Protein AF-A0A6S6VJ22-F1 (afdb_monomer_lite)

pLDDT: mean 82.23, std 14.91, range [44.25, 97.44]

Secondary structure (DSSP, 8-state):
-PPPTTHHHHHHHHHHTT--------------TT--S---PPPP-------BTTBSSHHHHHHHHTTT----EEPPTTT--HHHHB-SSTTSSS-SS-BS--EE---SSTT----

InterPro domains:
  IPR014030 Beta-ketoacyl synthase-like, N-terminal domain [PF00109] (42-114)
  IPR016039 Thiolase-like [G3DSA:3.40.47.10] (40-115)
  IPR016039 Thiolase-like [SSF53901] (36-94)

Radius of gyration: 23.52 Å; chains: 1; bounding box: 56×54×45 Å

Foldseek 3Di:
DDDDPCVVVVVVVCVVVVDDDDDDDPPPPPPPVDDPDPPPPDDDDPDDFDFWQVGPTPVRVCVCPVVPHDQKDFDDCVVPDLVLAADCDPPPDPDDHHDNDRIDRDTDPPPDDDD

Organism: NCBI:txid97479

Sequence (115 aa):
MGNSSHTPYLVTALKSSGGKVSIYHEQHLAIDEDRTSPTIDKITIVEMSGRGPESENLEEFWDIIMPKQDICTEVSPDRFNVDDYYCLEHGKTDKKCTITTKYGCFMNKPGHSDA

Structure (mmCIF, N/CA/C/O backbone):
data_AF-A0A6S6VJ22-F1
#
_entry.id   AF-A0A6S6VJ22-F1
#
loop_
_atom_site.group_PDB
_atom_site.id
_atom_site.type_symbol
_atom_site.label_atom_id
_atom_site.label_alt_id
_atom_site.label_comp_id
_atom_site.label_asym_id
_atom_site.label_entity_id
_atom_site.label_seq_id
_atom_site.pdbx_PDB_ins_code
_atom_site.Cartn_x
_atom_site.Cartn_y
_atom_site.Cartn_z
_atom_site.occupancy
_atom_site.B_iso_or_equiv
_atom_site.auth_seq_id
_atom_site.auth_comp_id
_atom_site.auth_asym_id
_atom_site.auth_atom_id
_atom_site.pdbx_PDB_model_num
ATOM 1 N N . MET A 1 1 ? 15.890 -17.352 -1.227 1.00 45.88 1 MET A N 1
ATOM 2 C CA . MET A 1 1 ? 14.625 -17.209 -0.474 1.00 45.88 1 MET A CA 1
ATOM 3 C C . MET A 1 1 ? 14.665 -18.201 0.676 1.00 45.88 1 MET A C 1
ATOM 5 O O . MET A 1 1 ? 15.006 -19.349 0.432 1.00 45.88 1 MET A O 1
ATOM 9 N N . GLY A 1 2 ? 14.461 -17.745 1.913 1.00 58.47 2 GLY A N 1
ATOM 10 C CA . GLY A 1 2 ? 14.529 -18.602 3.103 1.00 58.47 2 GLY A CA 1
ATOM 11 C C . GLY A 1 2 ? 13.291 -19.485 3.266 1.00 58.47 2 GLY A C 1
ATOM 12 O O . GLY A 1 2 ? 12.283 -19.286 2.591 1.00 58.47 2 GLY A O 1
ATOM 13 N N . ASN A 1 3 ? 13.388 -20.466 4.163 1.00 62.62 3 ASN A N 1
ATOM 14 C CA . ASN A 1 3 ? 12.354 -21.465 4.427 1.00 62.62 3 ASN A CA 1
ATOM 15 C C . ASN A 1 3 ? 10.991 -20.800 4.695 1.00 62.62 3 ASN A C 1
ATOM 17 O O . ASN A 1 3 ? 10.897 -19.869 5.494 1.00 62.62 3 ASN A O 1
ATOM 21 N N . SER A 1 4 ? 9.926 -21.317 4.074 1.00 68.69 4 SER A N 1
ATOM 22 C CA . SER A 1 4 ? 8.551 -20.901 4.378 1.00 68.69 4 SER A CA 1
ATOM 23 C C . SER A 1 4 ? 8.260 -21.079 5.873 1.00 68.69 4 SER A C 1
ATOM 25 O O . SER A 1 4 ? 8.637 -22.103 6.458 1.00 68.69 4 SER A O 1
ATOM 27 N N . SER A 1 5 ? 7.542 -20.132 6.485 1.00 76.12 5 SER A N 1
ATOM 28 C CA . SER A 1 5 ? 7.094 -20.195 7.888 1.00 76.12 5 SER A CA 1
ATOM 29 C C . SER A 1 5 ? 6.254 -21.442 8.196 1.00 76.12 5 SER A C 1
ATOM 31 O O . SER A 1 5 ? 6.145 -21.853 9.349 1.00 76.12 5 SER A O 1
ATOM 33 N N . HIS A 1 6 ? 5.708 -22.091 7.165 1.0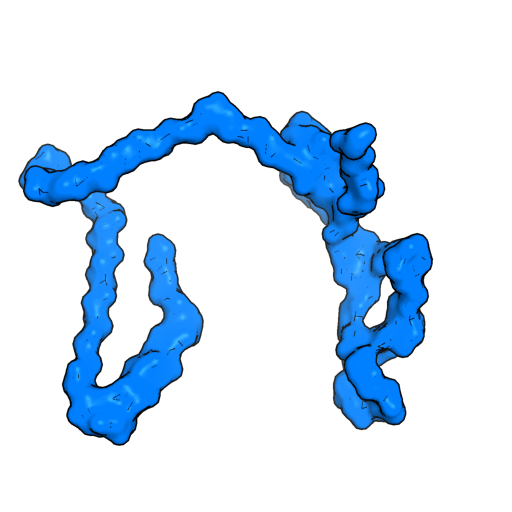0 76.44 6 HIS A N 1
ATOM 34 C CA . HIS A 1 6 ? 4.897 -23.303 7.275 1.00 76.44 6 HIS A CA 1
ATOM 35 C C . HIS A 1 6 ? 5.709 -24.608 7.245 1.00 76.44 6 HIS A C 1
ATOM 37 O O . HIS A 1 6 ? 5.161 -25.679 7.509 1.00 76.44 6 HIS A O 1
ATOM 43 N N . THR A 1 7 ? 7.017 -24.554 6.970 1.00 81.88 7 THR A N 1
ATOM 44 C CA . THR A 1 7 ? 7.889 -25.745 6.906 1.00 81.88 7 THR A CA 1
ATOM 45 C C . THR A 1 7 ? 7.817 -26.617 8.173 1.00 81.88 7 THR A C 1
ATOM 47 O O . THR A 1 7 ? 7.681 -27.835 8.038 1.00 81.88 7 THR A O 1
ATOM 50 N N . PRO A 1 8 ? 7.829 -26.060 9.406 1.00 81.94 8 PRO A N 1
ATOM 51 C CA . PRO A 1 8 ? 7.725 -26.869 10.625 1.00 81.94 8 PRO A CA 1
ATOM 52 C C . PRO A 1 8 ? 6.410 -27.657 10.728 1.00 81.94 8 PRO A C 1
ATOM 54 O O . PRO A 1 8 ? 6.396 -28.792 11.211 1.00 81.94 8 PRO A O 1
ATOM 57 N N . TYR A 1 9 ? 5.309 -27.078 10.239 1.00 86.69 9 TYR A N 1
ATOM 58 C CA . TYR A 1 9 ? 3.997 -27.721 10.247 1.00 86.69 9 TYR A CA 1
ATOM 59 C C . TYR A 1 9 ? 3.973 -28.941 9.318 1.00 86.69 9 TYR A C 1
ATOM 61 O O . TYR A 1 9 ? 3.599 -30.035 9.741 1.00 86.69 9 TYR A O 1
ATOM 69 N N . LEU A 1 10 ? 4.462 -28.786 8.083 1.00 82.25 10 LEU A N 1
ATOM 70 C CA . LEU A 1 10 ? 4.517 -29.871 7.097 1.00 82.25 10 LEU A CA 1
ATOM 71 C C . LEU A 1 10 ? 5.397 -31.036 7.562 1.00 82.25 10 LEU A C 1
ATOM 73 O O . LEU A 1 10 ? 5.018 -32.196 7.424 1.00 82.25 10 LEU A O 1
ATOM 77 N N . VAL A 1 11 ? 6.545 -30.737 8.172 1.00 85.38 11 VAL A N 1
ATOM 78 C CA . VAL A 1 11 ? 7.447 -31.762 8.722 1.00 85.38 11 VAL A CA 1
ATOM 79 C C . VAL A 1 11 ? 6.753 -32.577 9.808 1.00 85.38 11 VAL A C 1
ATOM 81 O O . VAL A 1 11 ? 6.926 -33.793 9.876 1.00 85.38 11 VAL A O 1
ATOM 84 N N . THR A 1 12 ? 5.963 -31.917 10.651 1.00 85.62 12 THR A N 1
ATOM 85 C CA . THR A 1 12 ? 5.229 -32.570 11.737 1.00 85.62 12 THR A CA 1
ATOM 86 C C . THR A 1 12 ? 4.125 -33.470 11.185 1.00 85.62 12 THR A C 1
ATOM 88 O O . THR A 1 12 ? 4.051 -34.640 11.558 1.00 85.62 12 THR A O 1
ATOM 91 N N . ALA A 1 13 ? 3.324 -32.957 10.249 1.00 88.31 13 ALA A N 1
ATOM 92 C CA . ALA A 1 13 ? 2.226 -33.695 9.628 1.00 88.31 13 ALA A CA 1
ATOM 93 C C . ALA A 1 13 ? 2.702 -34.928 8.835 1.00 88.31 13 ALA A C 1
ATOM 95 O O . ALA A 1 13 ? 2.068 -35.977 8.873 1.00 88.31 13 ALA A O 1
ATOM 96 N N . LEU A 1 14 ? 3.839 -34.830 8.144 1.00 85.88 14 LEU A N 1
ATOM 97 C CA . LEU A 1 14 ? 4.383 -35.934 7.346 1.00 85.88 14 LEU A CA 1
ATOM 98 C C . LEU A 1 14 ? 5.109 -36.993 8.197 1.00 85.88 14 LEU A C 1
ATOM 100 O O . LEU A 1 14 ? 5.194 -38.157 7.806 1.00 85.88 14 LEU A O 1
ATOM 104 N N . LYS A 1 15 ? 5.626 -36.617 9.375 1.00 85.94 15 LYS A N 1
ATOM 105 C CA . LYS A 1 15 ? 6.198 -37.577 10.334 1.00 85.94 15 LYS A CA 1
ATOM 106 C C . LYS A 1 15 ? 5.119 -38.354 11.086 1.00 85.94 15 LYS A C 1
ATOM 108 O O . LYS A 1 15 ? 5.312 -39.538 11.351 1.00 85.94 15 LYS A O 1
ATOM 113 N N . SER A 1 16 ? 3.993 -37.723 11.424 1.00 86.88 16 SER A N 1
ATOM 114 C CA . SER A 1 16 ? 2.901 -38.396 12.142 1.00 86.88 16 SER A CA 1
ATOM 115 C C . SER A 1 16 ? 2.216 -39.482 11.307 1.00 86.88 16 SER A C 1
ATOM 117 O O . SER A 1 16 ? 1.699 -40.440 11.873 1.00 86.88 16 SER A O 1
ATOM 119 N N . SER A 1 17 ? 2.286 -39.403 9.975 1.00 83.75 17 SER A N 1
ATOM 120 C CA . SER A 1 17 ? 1.821 -40.456 9.063 1.00 83.75 17 SER A CA 1
ATOM 121 C C . SER A 1 17 ? 2.814 -41.618 8.891 1.00 83.75 17 SER A C 1
ATOM 123 O O . SER A 1 17 ? 2.642 -42.439 7.993 1.00 83.75 17 SER A O 1
ATOM 125 N N . GLY A 1 18 ? 3.876 -41.685 9.704 1.00 85.62 18 GLY A N 1
ATOM 126 C CA . GLY A 1 18 ? 4.892 -42.743 9.647 1.00 85.62 18 GLY A CA 1
ATOM 127 C C . GLY A 1 18 ? 5.917 -42.584 8.518 1.00 85.62 18 GLY A C 1
ATOM 128 O O . GLY A 1 18 ? 6.725 -43.483 8.290 1.00 85.62 18 GLY A O 1
ATOM 129 N N . GLY A 1 19 ? 5.908 -41.449 7.811 1.00 81.94 19 GLY A N 1
ATOM 130 C CA . GLY A 1 19 ? 6.864 -41.149 6.751 1.00 81.94 19 GLY A CA 1
ATOM 131 C C . GLY A 1 19 ? 8.223 -40.701 7.297 1.00 81.94 19 GLY A C 1
ATOM 132 O O . GLY A 1 19 ? 8.313 -39.930 8.255 1.00 81.94 19 GLY A O 1
ATOM 133 N N . LYS A 1 20 ? 9.315 -41.136 6.657 1.00 83.19 20 LYS A N 1
ATOM 134 C 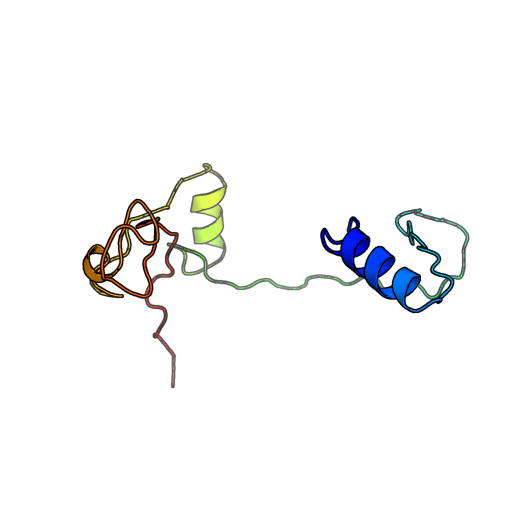CA . LYS A 1 20 ? 10.651 -40.572 6.893 1.00 83.19 20 LYS A CA 1
ATOM 135 C C . LYS A 1 20 ? 10.783 -39.278 6.088 1.00 83.19 20 LYS A C 1
ATOM 137 O O . LYS A 1 20 ? 10.774 -39.314 4.864 1.00 83.19 20 LYS A O 1
ATOM 142 N N . VAL A 1 21 ? 10.917 -38.149 6.780 1.00 82.62 21 VAL A N 1
ATOM 143 C CA . VAL A 1 21 ? 10.994 -36.817 6.159 1.00 82.62 21 VAL A CA 1
ATOM 144 C C . VAL A 1 21 ? 12.400 -36.249 6.321 1.00 82.62 21 VAL A C 1
ATOM 146 O O . VAL A 1 21 ? 12.862 -36.062 7.449 1.00 82.62 21 VAL A O 1
ATOM 149 N N . SER A 1 22 ? 13.058 -35.944 5.206 1.00 77.88 22 SER A N 1
ATOM 150 C CA . SER A 1 22 ? 14.306 -35.178 5.145 1.00 77.88 22 SER A CA 1
ATOM 151 C C . SER A 1 22 ? 14.041 -33.822 4.494 1.00 77.88 22 SER A C 1
ATOM 153 O O . SER A 1 22 ? 13.363 -33.733 3.475 1.00 77.88 22 SER A O 1
ATOM 155 N N . ILE A 1 23 ? 14.566 -32.761 5.104 1.00 74.50 23 ILE A N 1
ATOM 156 C CA . ILE A 1 23 ? 14.507 -31.405 4.556 1.00 74.50 23 ILE A CA 1
ATOM 157 C C . ILE A 1 23 ? 15.840 -31.157 3.866 1.00 74.50 23 ILE A C 1
ATOM 159 O O . ILE A 1 23 ? 16.883 -31.193 4.519 1.00 74.50 23 ILE A O 1
ATOM 163 N N . TYR A 1 24 ? 15.801 -30.905 2.564 1.00 73.94 24 TYR A N 1
ATOM 164 C CA . TYR A 1 24 ? 16.964 -30.459 1.811 1.00 73.94 24 TYR A CA 1
ATOM 165 C C . TYR A 1 24 ? 16.862 -28.951 1.638 1.00 73.94 24 TYR A C 1
ATOM 167 O O . TYR A 1 24 ? 15.828 -28.435 1.221 1.00 73.94 24 TYR A O 1
ATOM 175 N N . HIS A 1 25 ? 17.930 -28.246 1.992 1.00 64.88 25 HIS A N 1
ATOM 176 C CA . HIS A 1 25 ? 18.068 -26.837 1.677 1.00 64.88 25 HIS A CA 1
ATOM 177 C C . HIS A 1 25 ? 18.921 -26.743 0.415 1.00 64.88 25 HIS A C 1
ATOM 179 O O . HIS A 1 25 ? 20.129 -26.968 0.473 1.00 64.88 25 HIS A O 1
ATOM 185 N N . GLU A 1 26 ? 18.330 -26.378 -0.719 1.00 62.72 26 GLU A N 1
ATOM 186 C CA . GLU A 1 26 ? 19.124 -25.914 -1.857 1.00 62.72 26 GLU A CA 1
ATOM 187 C C . GLU A 1 26 ? 19.639 -24.513 -1.528 1.00 62.72 26 GLU A C 1
ATOM 189 O O . GLU A 1 26 ? 18.977 -23.498 -1.730 1.00 62.72 26 GLU A O 1
ATOM 194 N N . GLN A 1 27 ? 20.828 -24.446 -0.925 1.00 55.12 27 GLN A N 1
ATOM 195 C CA . GLN A 1 27 ? 21.623 -23.223 -0.955 1.00 55.12 27 GLN A CA 1
ATOM 196 C C . GLN A 1 27 ? 22.229 -23.120 -2.352 1.00 55.12 27 GLN A C 1
ATOM 198 O O . GLN A 1 27 ? 23.401 -23.423 -2.536 1.00 55.12 27 GLN A O 1
ATOM 203 N N . HIS A 1 28 ? 21.441 -22.721 -3.349 1.00 50.88 28 HIS A N 1
ATOM 204 C CA . HIS A 1 28 ? 22.024 -22.281 -4.611 1.00 50.88 28 HIS A CA 1
ATOM 205 C C . HIS A 1 28 ? 21.997 -20.760 -4.693 1.00 50.88 28 HIS A C 1
ATOM 207 O O . HIS A 1 28 ? 21.135 -20.157 -5.318 1.00 50.88 28 HIS A O 1
ATOM 213 N N . LEU A 1 29 ? 22.962 -20.162 -3.995 1.00 47.94 29 LEU A N 1
ATOM 214 C CA . LEU A 1 29 ? 23.646 -18.937 -4.411 1.00 47.94 29 LEU A CA 1
ATOM 215 C C . LEU A 1 29 ? 25.146 -19.112 -4.124 1.00 47.94 29 LEU A C 1
ATOM 217 O O . LEU A 1 29 ? 25.793 -18.248 -3.539 1.00 47.94 29 LEU A O 1
ATOM 221 N N . ALA A 1 30 ? 25.692 -20.275 -4.480 1.00 44.25 30 ALA A N 1
ATOM 222 C CA . ALA A 1 30 ? 27.119 -20.383 -4.716 1.00 44.25 30 ALA A CA 1
ATOM 223 C C . ALA A 1 30 ? 27.323 -19.976 -6.175 1.00 44.25 30 ALA A C 1
ATOM 225 O O . ALA A 1 30 ? 26.812 -20.637 -7.075 1.00 44.25 30 ALA A O 1
ATOM 226 N N . ILE A 1 31 ? 28.016 -18.862 -6.403 1.00 50.75 31 ILE A N 1
ATOM 227 C CA . ILE A 1 31 ? 28.622 -18.587 -7.704 1.00 50.75 31 ILE A CA 1
ATOM 228 C C . ILE A 1 31 ? 29.751 -19.618 -7.825 1.00 50.75 31 ILE A C 1
ATOM 230 O O . ILE A 1 31 ? 30.854 -19.405 -7.331 1.00 50.75 31 ILE A O 1
ATOM 234 N N . ASP A 1 32 ? 29.410 -20.797 -8.338 1.00 45.78 32 ASP A N 1
ATOM 235 C CA . ASP A 1 32 ? 30.344 -21.871 -8.661 1.00 45.78 32 ASP A CA 1
ATOM 236 C C . ASP A 1 32 ? 30.864 -21.550 -10.072 1.00 45.78 32 ASP A C 1
ATOM 238 O O . ASP A 1 32 ? 30.149 -21.743 -11.054 1.00 45.78 32 ASP A O 1
ATOM 242 N N . GLU A 1 33 ? 32.066 -20.972 -10.185 1.00 54.53 33 GLU A N 1
ATOM 243 C CA . GLU A 1 33 ? 32.697 -20.646 -11.483 1.00 54.53 33 GLU A CA 1
ATOM 244 C C . GLU A 1 33 ? 33.020 -21.904 -12.320 1.00 54.53 33 GLU A C 1
ATOM 246 O O . GLU A 1 33 ? 33.452 -21.777 -13.461 1.00 54.53 33 GLU A O 1
ATOM 251 N N . ASP A 1 34 ? 32.797 -23.116 -11.796 1.00 51.72 34 ASP A N 1
ATOM 252 C CA . ASP A 1 34 ? 33.179 -24.363 -12.466 1.00 51.72 34 ASP A CA 1
ATOM 253 C C . ASP A 1 34 ? 32.200 -25.532 -12.227 1.00 51.72 34 ASP A C 1
ATOM 255 O O . ASP A 1 34 ? 32.581 -26.640 -11.842 1.00 51.72 34 ASP A O 1
ATOM 259 N N . ARG A 1 35 ? 30.898 -25.319 -12.466 1.00 46.62 35 ARG A N 1
ATOM 260 C CA . ARG A 1 35 ? 29.951 -26.436 -12.627 1.00 46.62 35 ARG A CA 1
ATOM 261 C C . ARG A 1 35 ? 28.978 -26.232 -13.780 1.00 46.62 35 ARG A C 1
ATOM 263 O O . ARG A 1 35 ? 28.113 -25.366 -13.740 1.00 46.62 35 ARG A O 1
ATOM 270 N N . THR A 1 36 ? 29.032 -27.153 -14.740 1.00 48.03 36 THR A N 1
ATOM 271 C CA . THR A 1 36 ? 27.945 -27.521 -15.663 1.00 48.03 36 THR A CA 1
ATOM 272 C C . THR A 1 36 ? 26.730 -28.078 -14.898 1.00 48.03 36 THR A C 1
ATOM 274 O O . THR A 1 36 ? 26.391 -29.256 -15.010 1.00 48.03 36 THR A O 1
ATOM 277 N N . SER A 1 37 ? 26.079 -27.254 -14.076 1.00 51.88 37 SER A N 1
ATOM 278 C CA . SER A 1 37 ? 24.647 -27.389 -13.791 1.00 51.88 37 SER A CA 1
ATOM 279 C C . SER A 1 37 ? 23.880 -26.794 -14.982 1.00 51.88 37 SER A C 1
ATOM 281 O O . SER A 1 37 ? 24.444 -25.949 -15.682 1.00 51.88 37 SER A O 1
ATOM 283 N N . PRO A 1 38 ? 22.637 -27.220 -15.289 1.00 52.00 38 PRO A N 1
ATOM 284 C CA . PRO A 1 38 ? 21.826 -26.482 -16.249 1.00 52.00 38 PRO A CA 1
ATOM 285 C C . PRO A 1 38 ? 21.734 -25.052 -15.723 1.00 52.00 38 PRO A C 1
ATOM 287 O O . PRO A 1 38 ? 21.169 -24.810 -14.655 1.00 52.00 38 PRO A O 1
ATOM 290 N N . THR A 1 39 ? 22.392 -24.135 -16.428 1.00 58.34 39 THR A N 1
ATOM 291 C CA . THR A 1 39 ? 22.394 -22.719 -16.110 1.00 58.34 39 THR A CA 1
ATOM 292 C C . THR A 1 39 ? 20.940 -22.308 -16.023 1.00 58.34 39 THR A C 1
ATOM 294 O O . THR A 1 39 ? 20.198 -22.437 -16.994 1.00 58.34 39 THR A O 1
ATOM 297 N N . ILE A 1 40 ? 20.494 -21.856 -14.853 1.00 65.62 40 ILE A N 1
ATOM 298 C CA . ILE A 1 40 ? 19.286 -21.042 -14.825 1.00 65.62 40 ILE A CA 1
ATOM 299 C C . ILE A 1 40 ? 19.660 -19.829 -15.671 1.00 65.62 40 ILE A C 1
ATOM 301 O O . ILE A 1 40 ? 20.496 -19.020 -15.260 1.00 65.62 40 ILE A O 1
ATOM 305 N N . ASP A 1 41 ? 19.149 -19.791 -16.899 1.00 78.25 41 ASP A N 1
ATOM 306 C CA . ASP A 1 41 ? 19.478 -18.746 -17.852 1.00 78.25 41 ASP A CA 1
ATOM 307 C C . ASP A 1 41 ? 19.202 -17.383 -17.212 1.00 78.25 41 ASP A C 1
ATOM 309 O O . ASP A 1 41 ? 18.204 -17.182 -16.511 1.00 78.25 41 ASP A O 1
ATOM 313 N N . LYS A 1 42 ? 20.130 -16.440 -17.401 1.00 85.56 42 LYS A N 1
ATOM 314 C CA . LYS A 1 42 ? 19.998 -15.091 -16.847 1.00 85.56 42 LYS A CA 1
ATOM 315 C C . LYS A 1 42 ? 18.752 -14.437 -17.443 1.00 85.56 42 LYS A C 1
ATOM 317 O O . LYS A 1 42 ? 18.631 -14.335 -18.660 1.00 85.56 42 LYS A O 1
ATOM 322 N N . ILE A 1 43 ? 17.861 -13.952 -16.583 1.00 86.38 43 ILE A N 1
ATOM 323 C CA . ILE A 1 43 ? 16.666 -13.211 -16.995 1.00 86.38 43 ILE A CA 1
ATOM 324 C C . ILE A 1 43 ? 16.980 -11.716 -16.932 1.00 86.38 43 ILE A C 1
ATOM 326 O O . ILE A 1 43 ? 17.353 -11.198 -15.880 1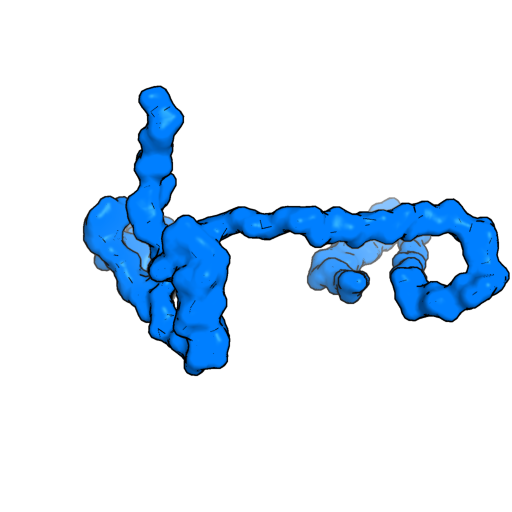.00 86.38 43 ILE A O 1
ATOM 330 N N . THR A 1 44 ? 16.820 -11.018 -18.055 1.00 92.94 44 THR A N 1
ATOM 331 C CA . THR A 1 44 ? 16.948 -9.558 -18.131 1.00 92.94 44 THR A CA 1
ATOM 332 C C . THR A 1 44 ? 15.570 -8.909 -18.069 1.00 92.94 44 THR A C 1
ATOM 334 O O . THR A 1 44 ? 14.662 -9.297 -18.801 1.00 92.94 44 THR A O 1
ATOM 337 N N . ILE A 1 45 ? 15.426 -7.894 -17.216 1.00 91.31 45 ILE A N 1
ATOM 338 C CA . ILE A 1 45 ? 14.245 -7.026 -17.179 1.00 91.31 45 ILE A CA 1
ATOM 339 C C . ILE A 1 45 ? 14.463 -5.932 -18.221 1.00 91.31 45 ILE A C 1
ATOM 341 O O . ILE A 1 45 ? 15.380 -5.126 -18.083 1.00 91.31 45 ILE A O 1
ATOM 345 N N . VAL A 1 46 ? 13.658 -5.945 -19.281 1.00 95.75 46 VAL A N 1
ATOM 346 C CA . VAL A 1 46 ? 13.776 -4.978 -20.385 1.00 95.75 46 VAL A CA 1
ATOM 347 C C . VAL A 1 46 ? 12.946 -3.723 -20.113 1.00 95.75 46 VAL A C 1
ATOM 349 O O . VAL A 1 46 ? 13.333 -2.631 -20.513 1.00 95.75 46 VAL A O 1
ATOM 352 N N . GLU A 1 47 ? 11.832 -3.874 -19.397 1.00 95.19 47 GLU A N 1
ATOM 353 C CA . GLU A 1 47 ? 10.898 -2.796 -19.088 1.00 95.19 47 GLU A CA 1
ATOM 354 C C . GLU A 1 47 ? 10.152 -3.091 -17.781 1.00 95.19 47 GLU A C 1
ATOM 356 O O . GLU A 1 47 ? 9.997 -4.250 -17.382 1.00 95.19 47 GLU A O 1
ATOM 361 N N . MET A 1 48 ? 9.688 -2.030 -17.121 1.00 93.94 48 MET A N 1
ATOM 362 C CA . MET A 1 48 ? 8.768 -2.091 -15.994 1.00 93.94 48 MET A CA 1
ATOM 363 C C . MET A 1 48 ? 7.651 -1.070 -16.204 1.00 93.94 48 MET A C 1
ATOM 365 O O . MET A 1 48 ? 7.897 0.047 -16.646 1.00 93.94 48 MET A O 1
ATOM 369 N N . SER A 1 49 ? 6.436 -1.440 -15.819 1.00 94.06 49 SER A N 1
ATOM 370 C CA . SER A 1 49 ? 5.276 -0.553 -15.773 1.00 94.06 49 SER A CA 1
ATOM 371 C C . SER A 1 49 ? 4.436 -0.919 -14.559 1.00 94.06 49 SER A C 1
ATOM 373 O O . SER A 1 49 ? 4.319 -2.102 -14.228 1.00 94.06 49 SER A O 1
ATOM 375 N N . GLY A 1 50 ? 3.814 0.057 -13.911 1.00 91.69 50 GLY A N 1
ATOM 376 C CA . GLY A 1 50 ? 2.948 -0.213 -12.774 1.00 91.69 50 GLY A CA 1
ATOM 377 C C . GLY A 1 50 ? 2.327 1.050 -12.205 1.00 91.69 50 GLY A C 1
ATOM 378 O O . GLY A 1 50 ? 2.769 2.159 -12.493 1.00 91.69 50 GLY A O 1
ATOM 379 N N . ARG A 1 51 ? 1.297 0.842 -11.387 1.00 93.56 51 ARG A N 1
ATOM 380 C CA . ARG A 1 51 ? 0.628 1.872 -10.594 1.00 93.56 51 ARG A CA 1
ATOM 381 C C . ARG A 1 51 ? 0.718 1.483 -9.131 1.00 93.56 51 ARG A C 1
ATOM 383 O O . ARG A 1 51 ? 0.518 0.314 -8.794 1.00 93.56 51 ARG A O 1
ATOM 390 N N . GLY A 1 52 ? 1.033 2.450 -8.286 1.00 92.69 52 GLY A N 1
ATOM 391 C CA . GLY A 1 52 ? 1.103 2.275 -6.845 1.00 92.69 52 GLY A CA 1
ATOM 392 C C . GLY A 1 52 ? 0.008 3.066 -6.135 1.00 92.69 52 GLY A C 1
ATOM 393 O O . GLY A 1 52 ? -0.833 3.717 -6.763 1.00 92.69 52 GLY A O 1
ATOM 394 N N . PRO A 1 53 ? -0.015 3.024 -4.798 1.00 94.38 53 PRO A N 1
ATOM 395 C CA . PRO A 1 53 ? -0.798 3.979 -4.036 1.00 94.38 53 PRO A CA 1
ATOM 396 C C . PRO A 1 53 ? -0.326 5.399 -4.371 1.00 94.38 53 PRO A C 1
ATOM 398 O O . PRO A 1 53 ? 0.876 5.634 -4.489 1.00 94.38 53 PRO A O 1
ATOM 401 N N . GLU A 1 54 ? -1.278 6.299 -4.602 1.00 91.62 54 GLU A N 1
ATOM 402 C CA . GLU A 1 54 ? -1.031 7.693 -5.009 1.00 91.62 54 GLU A CA 1
ATOM 403 C C . GLU A 1 54 ? -0.141 7.899 -6.260 1.00 91.62 54 GLU A C 1
ATOM 405 O O . GLU A 1 54 ? 0.305 9.014 -6.500 1.00 91.62 54 GLU A O 1
ATOM 410 N N . SER A 1 55 ? 0.085 6.869 -7.090 1.00 95.25 55 SER A N 1
ATOM 411 C CA . SER A 1 55 ? 0.985 6.938 -8.257 1.00 95.25 55 SER A CA 1
ATOM 412 C C . SER A 1 55 ? 0.409 6.249 -9.496 1.00 95.25 55 SER A C 1
ATOM 414 O O . SER A 1 55 ? 0.055 5.066 -9.480 1.00 95.25 55 SER A O 1
ATOM 416 N N . GLU A 1 56 ? 0.344 6.988 -10.602 1.00 94.31 56 GLU A N 1
ATOM 417 C CA . GLU A 1 56 ? -0.192 6.533 -11.890 1.00 94.31 56 GLU A CA 1
ATOM 418 C C . GLU A 1 56 ? 0.885 5.969 -12.834 1.00 94.31 56 GLU A C 1
ATOM 420 O O . GLU A 1 56 ? 0.554 5.345 -13.843 1.00 94.31 56 GLU A O 1
ATOM 425 N N . ASN A 1 57 ? 2.163 6.167 -12.511 1.00 94.94 57 ASN A N 1
ATOM 426 C CA . ASN A 1 57 ? 3.324 5.690 -13.265 1.00 94.94 57 ASN A CA 1
ATOM 427 C C . ASN A 1 57 ? 4.531 5.459 -12.332 1.00 94.94 57 ASN A C 1
ATOM 429 O O . ASN A 1 57 ? 4.453 5.672 -11.117 1.00 94.94 57 ASN A O 1
ATOM 433 N N . LEU A 1 58 ? 5.646 4.984 -12.897 1.00 95.44 58 LEU A N 1
ATOM 434 C CA . LEU A 1 58 ? 6.850 4.667 -12.130 1.00 95.44 58 LEU A CA 1
ATOM 435 C C . LEU A 1 58 ? 7.554 5.914 -11.596 1.00 95.44 58 LEU A C 1
ATOM 437 O O . LEU A 1 58 ? 8.103 5.861 -10.500 1.00 95.44 58 LEU A O 1
ATOM 441 N N . GLU A 1 59 ? 7.547 7.012 -12.345 1.00 95.75 59 GLU A N 1
ATOM 442 C CA . GLU A 1 59 ? 8.153 8.278 -11.941 1.00 95.75 59 GLU A CA 1
ATOM 443 C C . GLU A 1 59 ? 7.490 8.809 -10.663 1.00 95.75 59 GLU A C 1
ATOM 445 O O . GLU A 1 59 ? 8.171 9.031 -9.663 1.00 95.75 59 GLU A O 1
ATOM 450 N N . GLU A 1 60 ? 6.158 8.884 -10.647 1.00 96.12 60 GLU A N 1
ATOM 451 C CA . GLU A 1 60 ? 5.378 9.282 -9.469 1.00 96.12 60 GLU A CA 1
ATOM 452 C C . GLU A 1 60 ? 5.595 8.328 -8.290 1.00 96.12 60 GLU A C 1
ATOM 454 O O . GLU A 1 60 ? 5.697 8.752 -7.139 1.00 96.12 60 GLU A O 1
ATOM 459 N N . PHE A 1 61 ? 5.705 7.024 -8.557 1.00 95.50 61 PHE A N 1
ATOM 460 C CA . PHE A 1 61 ? 6.008 6.055 -7.509 1.00 95.50 61 PHE A CA 1
ATOM 461 C C . PHE A 1 61 ? 7.383 6.316 -6.874 1.00 95.50 61 PHE A C 1
ATOM 463 O O . PHE A 1 61 ? 7.513 6.280 -5.647 1.00 95.50 61 PHE A O 1
ATOM 470 N N . TRP A 1 62 ? 8.406 6.620 -7.682 1.00 95.31 62 TRP A N 1
ATOM 471 C CA . TRP A 1 62 ? 9.736 6.978 -7.183 1.00 95.31 62 TRP A CA 1
ATOM 472 C C . TRP A 1 62 ? 9.721 8.264 -6.358 1.00 95.31 62 TRP A C 1
ATOM 474 O O . TRP A 1 62 ? 10.378 8.307 -5.314 1.00 95.31 62 TRP A O 1
ATOM 484 N N . ASP A 1 63 ? 8.932 9.260 -6.758 1.00 95.81 63 ASP A N 1
ATOM 485 C CA . ASP A 1 63 ? 8.768 10.515 -6.017 1.00 95.81 63 ASP A CA 1
ATOM 486 C C . ASP A 1 63 ? 8.166 10.314 -4.616 1.00 95.81 63 ASP A C 1
ATOM 488 O O . ASP A 1 63 ? 8.446 11.096 -3.705 1.00 95.81 63 ASP A O 1
ATOM 492 N N . ILE A 1 64 ? 7.403 9.239 -4.401 1.00 95.19 64 ILE A N 1
ATOM 493 C CA . ILE A 1 64 ? 6.857 8.860 -3.089 1.00 95.19 64 ILE A CA 1
ATOM 494 C C . ILE A 1 64 ? 7.914 8.131 -2.245 1.00 95.19 64 ILE A C 1
ATOM 496 O O . ILE A 1 64 ? 8.143 8.469 -1.075 1.00 95.19 64 ILE A O 1
ATOM 500 N N . ILE A 1 65 ? 8.581 7.117 -2.810 1.00 95.50 65 ILE A N 1
ATOM 501 C CA . ILE A 1 65 ? 9.448 6.229 -2.017 1.00 95.50 65 ILE A CA 1
ATOM 502 C C . ILE A 1 65 ? 10.841 6.807 -1.748 1.00 95.50 65 ILE A C 1
ATOM 504 O O . ILE A 1 65 ? 11.403 6.548 -0.682 1.00 95.50 65 ILE A O 1
ATOM 508 N N . MET A 1 66 ? 11.393 7.623 -2.653 1.00 96.94 66 MET A N 1
ATOM 509 C CA . MET A 1 66 ? 12.694 8.284 -2.472 1.00 96.94 66 MET A CA 1
ATOM 510 C C . MET A 1 66 ? 12.758 9.139 -1.191 1.00 96.94 66 MET A C 1
ATOM 512 O O . MET A 1 66 ? 13.699 8.973 -0.405 1.00 96.94 66 MET A O 1
ATOM 516 N N . PRO A 1 67 ? 11.767 10.006 -0.910 1.00 97.44 67 PRO A N 1
ATOM 517 C CA . PRO A 1 67 ? 11.687 10.743 0.350 1.00 97.44 67 PRO A CA 1
ATOM 518 C C . PRO A 1 67 ? 11.161 9.924 1.541 1.00 97.44 67 PRO A C 1
ATOM 520 O O . PRO A 1 67 ? 11.122 10.458 2.647 1.00 97.44 67 PRO A O 1
ATOM 523 N N . LYS A 1 68 ? 10.810 8.640 1.362 1.00 96.56 68 LYS A N 1
ATOM 524 C CA . LYS A 1 68 ? 10.189 7.775 2.384 1.00 96.56 68 LYS A CA 1
ATOM 525 C C . LYS A 1 68 ? 8.841 8.309 2.892 1.00 96.56 68 LYS A C 1
ATOM 527 O O . LYS A 1 68 ? 8.605 8.325 4.100 1.00 96.56 68 LYS A O 1
ATOM 532 N N . GLN A 1 69 ? 7.981 8.782 1.991 1.00 95.44 69 GLN A N 1
ATOM 533 C CA . GLN A 1 69 ? 6.667 9.299 2.379 1.00 95.44 69 GLN A CA 1
ATOM 534 C C . GLN A 1 69 ? 5.761 8.186 2.927 1.00 95.44 69 GLN A C 1
ATOM 536 O O . GLN A 1 69 ? 5.692 7.094 2.362 1.00 95.44 69 GLN A 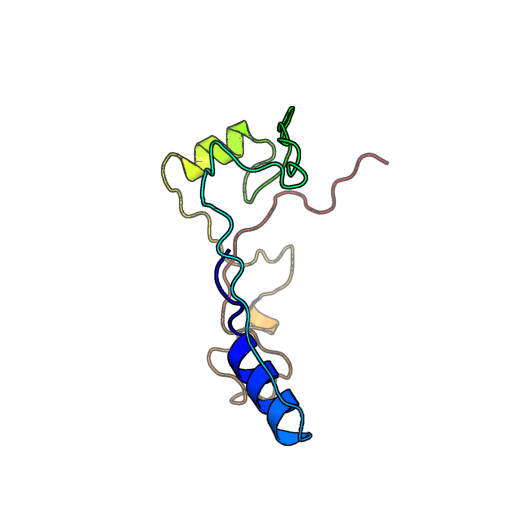O 1
ATOM 541 N N . ASP A 1 70 ? 5.064 8.485 4.026 1.00 95.69 70 ASP A N 1
ATOM 542 C CA . ASP A 1 70 ? 3.969 7.663 4.540 1.00 95.69 70 ASP A CA 1
ATOM 543 C C . ASP A 1 70 ? 2.653 8.175 3.948 1.00 95.69 70 ASP A C 1
ATOM 545 O O . ASP A 1 70 ? 2.207 9.279 4.259 1.00 95.69 70 ASP A O 1
ATOM 549 N N . ILE A 1 71 ? 2.072 7.362 3.070 1.00 95.50 71 ILE A N 1
ATOM 550 C CA . ILE A 1 71 ? 0.822 7.640 2.352 1.00 95.50 71 ILE A CA 1
ATOM 551 C C . ILE A 1 71 ? -0.321 6.735 2.833 1.00 95.50 71 ILE A C 1
ATOM 553 O O . ILE A 1 71 ? -1.290 6.468 2.119 1.00 95.50 71 ILE A O 1
ATOM 557 N N . CYS A 1 72 ? -0.196 6.203 4.050 1.00 96.06 72 CYS A N 1
ATOM 558 C CA . CYS A 1 72 ? -1.256 5.451 4.695 1.00 96.06 72 CYS A CA 1
ATOM 559 C C . CYS A 1 72 ? -2.385 6.406 5.100 1.00 96.06 72 CYS A C 1
ATOM 561 O O . CYS A 1 72 ? -2.200 7.326 5.897 1.00 96.06 72 CYS A O 1
ATOM 563 N N . THR A 1 73 ? -3.574 6.183 4.554 1.00 95.50 73 THR A N 1
ATOM 564 C CA . THR A 1 73 ? -4.748 7.030 4.773 1.00 95.50 73 THR A CA 1
ATOM 565 C C . THR A 1 73 ? -5.916 6.202 5.289 1.00 95.50 73 THR A C 1
ATOM 567 O O . THR A 1 73 ? -5.918 4.971 5.217 1.00 95.50 73 THR A O 1
ATOM 570 N N . GLU A 1 74 ? -6.906 6.866 5.884 1.00 95.62 74 GLU A N 1
ATOM 571 C CA . GLU A 1 74 ? -8.150 6.200 6.273 1.00 95.62 74 GLU A CA 1
ATOM 572 C C . GLU A 1 74 ? -8.933 5.778 5.020 1.00 95.62 74 GLU A C 1
ATOM 574 O O . GLU A 1 74 ? -8.878 6.444 3.983 1.00 95.62 74 GLU A O 1
ATOM 579 N N . VAL A 1 75 ? -9.654 4.656 5.095 1.00 95.31 75 VAL A N 1
ATOM 580 C CA . VAL A 1 75 ? -10.508 4.190 3.996 1.00 95.31 75 VAL A CA 1
ATOM 581 C C . VAL A 1 75 ? -11.505 5.292 3.629 1.00 95.31 75 VAL A C 1
ATOM 583 O O . VAL A 1 75 ? -12.368 5.658 4.425 1.00 95.31 75 VAL A O 1
ATOM 586 N N . SER A 1 76 ? -11.407 5.789 2.396 1.00 91.75 76 SER A N 1
ATOM 587 C CA . SER A 1 76 ? -12.351 6.779 1.877 1.00 91.75 76 SER A CA 1
ATOM 588 C C . SER A 1 76 ? -13.785 6.219 1.835 1.00 91.75 76 SER A C 1
ATOM 590 O O . SER A 1 76 ? -13.969 5.087 1.367 1.00 91.75 76 SER A O 1
ATOM 592 N N . PRO A 1 77 ? -14.810 7.016 2.207 1.00 91.88 77 PRO A N 1
ATOM 593 C CA . PRO A 1 77 ? -16.220 6.627 2.104 1.00 91.88 77 PRO A CA 1
ATOM 594 C C . PRO A 1 77 ? -16.669 6.227 0.691 1.00 91.88 77 PRO A C 1
ATOM 596 O O . PRO A 1 77 ? -17.634 5.482 0.557 1.00 91.88 77 PRO A O 1
ATOM 599 N N . ASP A 1 78 ? -15.961 6.684 -0.350 1.00 91.62 78 ASP A N 1
ATOM 600 C CA . ASP A 1 78 ? -16.187 6.289 -1.751 1.00 91.62 78 ASP A CA 1
ATOM 601 C C . ASP A 1 78 ? -15.981 4.778 -1.988 1.00 91.62 78 ASP A C 1
ATOM 603 O O . ASP A 1 78 ? -16.563 4.196 -2.898 1.00 91.62 78 ASP A O 1
ATOM 607 N N .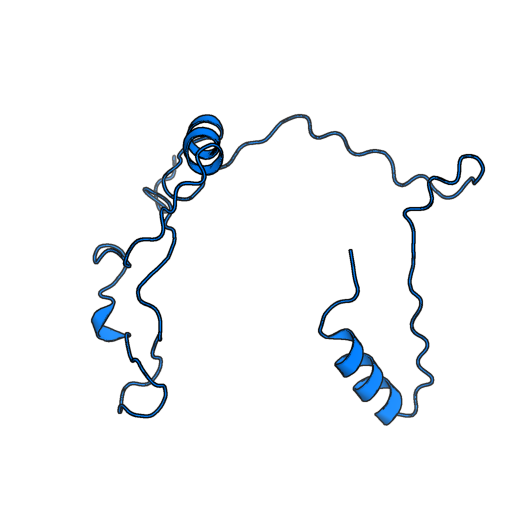 ARG A 1 79 ? -15.185 4.110 -1.140 1.00 91.56 79 ARG A N 1
ATOM 608 C CA . ARG A 1 79 ? -14.993 2.651 -1.181 1.00 91.56 79 ARG A CA 1
ATOM 609 C C . ARG A 1 79 ? -16.073 1.939 -0.376 1.00 91.56 79 ARG A C 1
ATOM 611 O O . ARG A 1 79 ? -16.781 1.082 -0.894 1.00 91.56 79 ARG A O 1
ATOM 618 N N . PHE A 1 80 ? -16.144 2.265 0.909 1.00 91.75 80 PHE A N 1
ATOM 619 C CA . PHE A 1 80 ? -17.178 1.831 1.839 1.00 91.75 80 PHE A CA 1
ATOM 620 C C . PHE A 1 80 ? -17.091 2.674 3.113 1.00 91.75 80 PHE A C 1
ATOM 622 O O . PHE A 1 80 ? -16.040 3.229 3.435 1.00 91.75 80 PHE A O 1
ATOM 629 N N . ASN A 1 81 ? -18.183 2.733 3.871 1.00 92.81 81 ASN A N 1
ATOM 630 C CA . ASN A 1 81 ? -18.171 3.359 5.186 1.00 92.81 81 ASN A CA 1
ATOM 631 C C . ASN A 1 81 ? -17.429 2.466 6.197 1.00 92.81 81 ASN A C 1
ATOM 633 O O . ASN A 1 81 ? -17.897 1.384 6.554 1.00 92.81 81 ASN A O 1
ATOM 637 N N . VAL A 1 82 ? -16.260 2.913 6.659 1.00 91.94 82 VAL A N 1
ATOM 638 C CA . VAL A 1 82 ? -15.390 2.131 7.550 1.00 91.94 82 VAL A CA 1
ATOM 639 C C . VAL A 1 82 ? -16.012 1.896 8.931 1.00 91.94 82 VAL A C 1
ATOM 641 O O . VAL A 1 82 ? -15.771 0.857 9.549 1.00 91.94 82 VAL A O 1
ATOM 644 N N . ASP A 1 83 ? -16.857 2.816 9.403 1.00 89.25 83 ASP A N 1
ATOM 645 C CA . ASP A 1 83 ? -17.462 2.753 10.738 1.00 89.25 83 ASP A CA 1
ATOM 646 C C . ASP A 1 83 ? -18.497 1.624 10.871 1.00 89.25 83 ASP A C 1
ATOM 648 O O . ASP A 1 83 ? -18.755 1.118 11.972 1.00 89.25 83 ASP A O 1
ATOM 652 N N . ASP A 1 84 ? -19.031 1.147 9.746 1.00 89.12 84 ASP A N 1
ATOM 653 C CA . ASP A 1 84 ? -19.938 0.003 9.728 1.00 89.12 84 ASP A CA 1
ATOM 654 C C . ASP A 1 84 ? -19.207 -1.283 10.150 1.00 89.12 84 ASP A C 1
ATOM 656 O O . ASP A 1 84 ? -19.779 -2.112 10.867 1.00 89.12 84 ASP A O 1
ATOM 660 N N . TYR A 1 85 ? -17.914 -1.393 9.826 1.00 88.81 85 TYR A N 1
ATOM 661 C CA . TYR A 1 85 ? -17.101 -2.600 10.017 1.00 88.81 85 TYR A CA 1
ATOM 662 C C . TYR A 1 85 ? -16.052 -2.482 11.127 1.00 88.81 85 TYR A C 1
ATOM 664 O O . TYR A 1 85 ? -15.569 -3.502 11.625 1.00 88.81 85 TYR A O 1
ATOM 672 N N . TYR A 1 86 ? -15.679 -1.268 11.529 1.00 89.50 86 TYR A N 1
ATOM 673 C CA . TYR A 1 86 ? -14.618 -1.067 12.508 1.00 89.50 86 TYR A CA 1
ATOM 674 C C . TYR A 1 86 ? -15.009 -1.544 13.915 1.00 89.5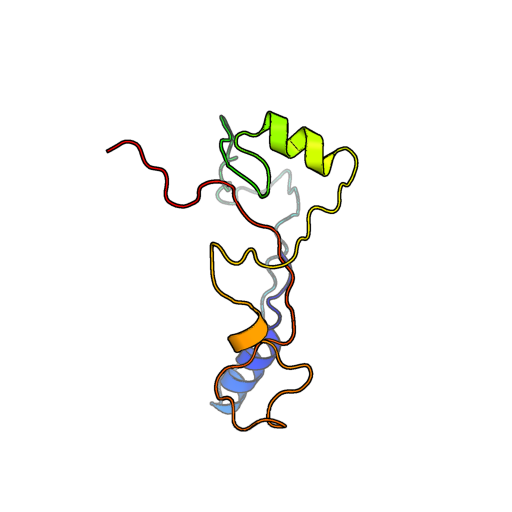0 86 TYR A C 1
ATOM 676 O O . TYR A 1 86 ? -16.063 -1.193 14.453 1.00 89.50 86 TYR A O 1
ATOM 684 N N . CYS A 1 87 ? -14.126 -2.325 14.539 1.00 88.69 87 CYS A N 1
ATOM 685 C CA . CYS A 1 87 ? -14.222 -2.733 15.934 1.00 88.69 87 CYS A CA 1
ATOM 686 C C . CYS A 1 87 ? -12.823 -2.909 16.530 1.00 88.69 87 CYS A C 1
ATOM 688 O O . CYS A 1 87 ? -12.020 -3.675 16.007 1.00 88.69 87 CYS A O 1
ATOM 690 N N . LEU A 1 88 ? -12.555 -2.244 17.657 1.00 85.94 88 LEU A N 1
ATOM 691 C CA . LEU A 1 88 ? -11.271 -2.339 18.364 1.00 85.94 88 LEU A CA 1
ATOM 692 C C . LEU A 1 88 ? -10.947 -3.765 18.840 1.00 85.94 88 LEU A C 1
ATOM 694 O O . LEU A 1 88 ? -9.779 -4.130 18.915 1.00 85.94 88 LEU A O 1
ATOM 698 N N . GLU A 1 89 ? -11.964 -4.575 19.152 1.00 82.94 89 GLU A N 1
ATOM 699 C CA . GLU A 1 89 ? -11.788 -5.941 19.649 1.00 82.94 89 GLU A CA 1
ATOM 700 C C . GLU A 1 89 ? -12.820 -6.908 19.054 1.00 82.94 89 GLU A C 1
ATOM 702 O O . GLU A 1 89 ? -14.032 -6.696 19.145 1.00 82.94 89 GLU A O 1
ATOM 707 N N . HIS A 1 90 ? -12.346 -8.015 18.479 1.00 80.25 90 HIS A N 1
ATOM 708 C CA . HIS A 1 90 ? -13.220 -9.043 17.917 1.00 80.25 90 HIS A CA 1
ATOM 709 C C . HIS A 1 90 ? -14.088 -9.706 19.000 1.00 80.25 90 HIS A C 1
ATOM 711 O O . HIS A 1 90 ? -13.611 -10.042 20.081 1.00 80.25 90 HIS A O 1
ATOM 717 N N . GLY A 1 91 ? -15.370 -9.929 18.697 1.00 73.44 91 GLY A N 1
ATOM 718 C CA . GLY A 1 91 ? -16.290 -10.680 19.563 1.00 73.44 91 GLY A CA 1
ATOM 719 C C . GLY A 1 91 ? -16.901 -9.904 20.735 1.00 73.44 91 GLY A C 1
ATOM 720 O O . GLY A 1 91 ? -17.749 -10.455 21.429 1.00 73.44 91 GLY A O 1
ATOM 721 N N . LYS A 1 92 ? -16.535 -8.631 20.948 1.00 71.75 92 LYS A N 1
ATOM 722 C CA . LYS A 1 92 ? -17.188 -7.760 21.948 1.00 71.75 92 LYS A CA 1
ATOM 723 C C . LYS A 1 92 ? -18.488 -7.114 21.465 1.00 71.75 92 LYS A C 1
ATOM 725 O O . LYS A 1 92 ? -19.194 -6.500 22.257 1.00 71.75 92 LYS A O 1
ATOM 730 N N . THR A 1 93 ? -18.791 -7.217 20.175 1.00 70.31 93 THR A N 1
ATOM 731 C CA . THR A 1 93 ? -19.991 -6.636 19.566 1.00 70.31 93 THR A CA 1
ATOM 732 C C . THR A 1 93 ? -20.783 -7.717 18.843 1.00 70.31 93 THR A C 1
ATOM 734 O O . THR A 1 93 ? -20.206 -8.699 18.377 1.00 70.31 93 THR A O 1
ATOM 737 N N . ASP A 1 94 ? -22.093 -7.511 18.693 1.00 77.00 94 ASP A N 1
ATOM 738 C CA . ASP A 1 94 ? -22.968 -8.408 17.921 1.00 77.00 94 ASP A CA 1
ATOM 739 C C . ASP A 1 94 ? -22.667 -8.381 16.406 1.00 77.00 94 ASP A C 1
ATOM 741 O O . ASP A 1 94 ? -23.239 -9.153 15.630 1.00 77.00 94 ASP A O 1
ATOM 745 N N . LYS A 1 95 ? -21.754 -7.502 15.962 1.00 71.12 95 LYS A N 1
ATOM 746 C CA . LYS A 1 95 ? -21.313 -7.403 14.571 1.00 71.12 95 LYS A CA 1
ATOM 747 C C . LYS A 1 95 ? -20.473 -8.631 14.200 1.00 71.12 95 LYS A C 1
ATOM 749 O O . LYS A 1 95 ? -19.387 -8.856 14.732 1.00 71.12 95 LYS A O 1
ATOM 754 N N . LYS A 1 96 ? -20.955 -9.413 13.233 1.00 67.25 96 LYS A N 1
ATOM 755 C CA . LYS A 1 96 ? -20.168 -10.454 12.552 1.00 67.25 96 LYS A CA 1
ATOM 756 C C . LYS A 1 96 ? -19.348 -9.792 11.436 1.00 67.25 96 LYS A C 1
ATOM 758 O O . LYS A 1 96 ? -19.886 -8.941 10.741 1.00 67.25 96 LYS A O 1
ATOM 763 N N . CYS A 1 97 ? -18.082 -10.190 11.267 1.00 66.31 97 CYS A N 1
ATOM 764 C CA . CYS A 1 97 ? -17.110 -9.599 10.326 1.00 66.31 97 CYS A CA 1
ATOM 765 C C . CYS A 1 97 ? -16.706 -8.152 10.666 1.00 66.31 97 CYS A C 1
ATOM 767 O O . CYS A 1 97 ? -17.183 -7.199 10.057 1.00 66.31 97 CYS A O 1
ATOM 769 N N . THR A 1 98 ? -15.787 -8.000 11.625 1.00 84.50 98 THR A N 1
ATOM 770 C CA . THR A 1 98 ? -15.214 -6.702 12.009 1.00 84.50 98 THR A CA 1
ATOM 771 C C . THR A 1 98 ? -13.757 -6.560 11.576 1.00 84.50 98 THR A C 1
ATOM 773 O O . THR A 1 98 ? -13.029 -7.550 11.497 1.00 84.50 98 THR A O 1
ATOM 776 N N . ILE A 1 99 ? -13.329 -5.323 11.322 1.00 90.31 99 ILE A N 1
ATOM 777 C CA . ILE A 1 99 ? -11.933 -4.951 11.058 1.00 90.31 99 ILE A CA 1
ATOM 778 C C . ILE A 1 99 ? -11.381 -4.140 12.233 1.00 90.31 99 ILE A C 1
ATOM 780 O O . ILE A 1 99 ? -12.089 -3.322 12.815 1.00 90.31 99 ILE A O 1
ATOM 784 N N . THR A 1 100 ? -10.113 -4.350 12.578 1.00 91.38 100 THR A N 1
ATOM 785 C CA . THR A 1 100 ? -9.423 -3.634 13.669 1.00 91.38 100 THR A CA 1
ATOM 786 C C . THR A 1 100 ? -8.588 -2.452 13.185 1.00 91.38 100 THR A C 1
ATOM 788 O O . THR A 1 100 ? -8.069 -1.693 13.997 1.00 91.38 100 THR A O 1
ATOM 791 N N . THR A 1 101 ? -8.458 -2.271 11.869 1.00 92.81 101 THR A N 1
ATOM 792 C CA . THR A 1 101 ? -7.771 -1.136 11.245 1.00 92.81 101 THR A CA 1
ATOM 793 C C . THR A 1 101 ? -8.735 -0.370 10.354 1.00 92.81 101 THR A C 1
ATOM 795 O O . THR A 1 101 ? -9.596 -0.969 9.712 1.00 92.81 101 THR A O 1
ATOM 798 N N . LYS A 1 102 ? -8.571 0.952 10.309 1.00 94.56 102 LYS A N 1
ATOM 799 C CA . LYS A 1 102 ? -9.270 1.835 9.369 1.00 94.56 102 LYS A CA 1
ATOM 800 C C . LYS A 1 102 ? -8.378 2.326 8.230 1.00 94.56 102 LYS A C 1
ATOM 802 O O . LYS A 1 102 ? -8.849 3.053 7.364 1.00 94.56 102 LYS A O 1
ATOM 807 N N . TYR A 1 103 ? -7.100 1.956 8.248 1.00 95.75 103 TYR A N 1
ATOM 808 C CA . TYR A 1 103 ? -6.073 2.566 7.413 1.00 95.75 103 TYR A CA 1
ATOM 809 C C . TYR A 1 103 ? -5.546 1.610 6.343 1.00 95.75 103 TYR A C 1
ATOM 811 O O . TYR A 1 103 ? -5.520 0.392 6.541 1.00 95.75 103 TYR A O 1
ATOM 819 N N . GLY A 1 104 ? -5.094 2.175 5.226 1.00 95.62 104 GLY A N 1
ATOM 820 C CA . GLY A 1 104 ? -4.412 1.468 4.148 1.00 95.62 104 GLY A CA 1
ATOM 821 C C . GLY A 1 104 ? -3.807 2.427 3.122 1.00 95.62 104 GLY A C 1
ATOM 822 O O . GLY A 1 104 ? -3.968 3.639 3.215 1.00 95.62 104 GLY A O 1
ATOM 823 N N . CYS A 1 105 ? -3.122 1.872 2.122 1.00 95.56 105 CYS A N 1
ATOM 824 C CA . CYS A 1 105 ? -2.602 2.632 0.985 1.00 95.56 105 CYS A CA 1
ATOM 825 C C . CYS A 1 105 ? -3.424 2.279 -0.256 1.00 95.56 105 CYS A C 1
ATOM 827 O O . CYS A 1 105 ? -3.572 1.105 -0.606 1.00 95.56 105 CYS A O 1
ATOM 829 N N . PHE A 1 106 ? -3.984 3.286 -0.916 1.00 93.88 106 PHE A N 1
ATOM 830 C CA . PHE A 1 106 ? -5.043 3.099 -1.899 1.00 93.88 106 PHE A CA 1
ATOM 831 C C . PHE A 1 106 ? -4.626 3.584 -3.290 1.00 93.88 106 PHE A C 1
ATOM 833 O O . PHE A 1 106 ? -4.085 4.673 -3.442 1.00 93.88 106 PHE A O 1
ATOM 840 N N . MET A 1 107 ? -4.909 2.782 -4.324 1.00 92.12 107 MET A N 1
ATOM 841 C CA . MET A 1 107 ? -4.771 3.223 -5.717 1.00 92.12 107 MET A CA 1
ATOM 842 C C . MET A 1 107 ? -5.826 4.276 -6.062 1.00 92.12 107 MET A C 1
ATOM 844 O O . MET A 1 107 ? -6.993 4.149 -5.665 1.00 92.12 107 MET A O 1
ATOM 848 N N . ASN A 1 108 ? -5.427 5.252 -6.871 1.00 88.81 108 ASN A N 1
ATOM 849 C CA . ASN A 1 108 ? -6.342 6.197 -7.496 1.00 88.81 108 ASN A CA 1
ATOM 850 C C . ASN A 1 108 ? -7.130 5.493 -8.611 1.00 88.81 108 ASN A C 1
ATOM 852 O O . ASN A 1 108 ? -6.588 4.641 -9.305 1.00 88.81 108 ASN A O 1
ATOM 856 N N . LYS A 1 109 ? -8.418 5.832 -8.771 1.00 87.38 109 LYS A N 1
ATOM 857 C CA . LYS A 1 109 ? -9.296 5.382 -9.878 1.00 87.38 109 LYS A CA 1
ATOM 858 C C . LYS A 1 109 ? -9.165 3.882 -10.245 1.00 87.38 109 LYS A C 1
ATOM 860 O O . LYS A 1 109 ? -8.978 3.555 -11.418 1.00 87.38 109 LYS A O 1
ATOM 865 N N . PRO A 1 110 ? -9.316 2.949 -9.285 1.00 87.19 110 PRO A N 1
ATOM 866 C CA . PRO A 1 110 ? -9.045 1.525 -9.514 1.00 87.19 110 PRO A CA 1
ATOM 867 C C . PRO A 1 110 ? -9.971 0.854 -10.546 1.00 87.19 110 PRO A C 1
ATOM 869 O O . PRO A 1 110 ? -9.648 -0.223 -11.029 1.00 87.19 110 PRO A O 1
ATOM 872 N N . GLY A 1 111 ? -11.118 1.460 -10.876 1.00 86.81 111 GLY A N 1
ATOM 873 C CA . GLY A 1 111 ? -12.068 0.943 -11.870 1.00 86.81 111 GLY A CA 1
ATOM 874 C C . GLY A 1 111 ? -11.933 1.537 -13.277 1.00 86.81 111 GLY A C 1
ATOM 875 O O . GLY A 1 111 ? -12.721 1.187 -14.151 1.00 86.81 111 GLY A O 1
ATOM 876 N N . HIS A 1 112 ? -10.995 2.460 -13.509 1.00 86.31 112 HIS A N 1
ATOM 877 C CA . HIS A 1 112 ? -10.838 3.096 -14.817 1.00 86.31 112 HIS A CA 1
ATOM 878 C C . HIS A 1 112 ? -10.173 2.137 -15.813 1.00 86.31 112 HIS A C 1
ATOM 880 O O . HIS A 1 112 ? -9.050 1.691 -15.583 1.00 86.31 112 HIS A O 1
ATOM 886 N N . SER A 1 113 ? -10.853 1.861 -16.926 1.00 85.19 113 SER A N 1
ATOM 887 C CA . SER A 1 113 ? -10.352 1.050 -18.042 1.00 85.19 113 SER A CA 1
ATOM 888 C C . SER A 1 113 ? -10.769 1.671 -19.375 1.00 85.19 113 SER A C 1
ATOM 890 O O . SER A 1 113 ? -11.823 2.302 -19.470 1.00 85.19 113 SER A O 1
ATOM 892 N N . ASP A 1 114 ? -9.914 1.533 -20.381 1.00 83.56 114 ASP A N 1
ATOM 893 C CA . ASP A 1 114 ? -10.151 1.890 -21.775 1.00 83.56 114 ASP A CA 1
ATOM 894 C C . ASP A 1 114 ? -10.786 0.696 -22.505 1.00 83.56 114 ASP A C 1
ATOM 896 O O . ASP A 1 114 ? -10.102 -0.226 -22.941 1.00 83.56 114 ASP A O 1
ATOM 900 N N . ALA A 1 115 ? -12.118 0.683 -22.575 1.00 69.56 115 ALA A N 1
ATOM 901 C CA . ALA A 1 115 ? -12.891 -0.330 -23.299 1.00 69.56 115 ALA A CA 1
ATOM 902 C C . ALA A 1 115 ? -13.299 0.148 -24.699 1.00 69.56 115 ALA A C 1
ATOM 904 O O . ALA A 1 115 ? -13.584 1.360 -24.850 1.00 69.56 115 ALA A O 1
#